Protein AF-A0A6G3ZCD2-F1 (afdb_monomer_lite)

Foldseek 3Di:
DPADFFAFLVNLLVLLVVLLVVVCVVDDPVVSVPPSVVLNVVSVVCCVPPRPDTGPVVVLVVLVVPDPLVRSLSSLVSSQVSQVVCCVVVNDVGRSSPCVSVPRDDPDPDPPPPPDDDDDD

Secondary structure (DSSP, 8-state):
-----B--HHHHHHHHHHHHHHHHTTS-HHHIIIIIHHHHHHHHHHHHH-TT--BHHHHHHHHHHHS-HHHHHHHHHHHHHHHHHHHHTTS-SS-TTTTTGGGSPPPP--GGGG--S----

Sequence (121 aa):
MSKDRSITVRALCELWGQYTEFRARQLAPSTIKRDYRKIKRRLEKLKKDAPNLNSSIEIRNWLLSHYSQETARRTLVQLNAANTWAMNSDLVDTNPFDGIVAQIRKPQQSEKAWVAFTLRE

Radius of gyration: 16.92 Å; chains: 1; bounding box: 40×30×55 Å

pLDDT: mean 82.35, std 13.57, range [41.47, 94.25]

Structure (mmCIF, N/CA/C/O backbone):
data_AF-A0A6G3ZCD2-F1
#
_entry.id   AF-A0A6G3ZCD2-F1
#
loop_
_atom_site.group_PDB
_atom_site.id
_atom_site.type_symbol
_atom_site.label_atom_id
_atom_site.label_alt_id
_atom_site.label_comp_id
_atom_site.label_asym_id
_atom_site.label_entity_id
_atom_site.label_seq_id
_atom_site.pdbx_PDB_ins_code
_atom_site.Cartn_x
_atom_site.Cartn_y
_atom_site.Cartn_z
_atom_site.occupancy
_atom_site.B_iso_or_equiv
_atom_site.auth_seq_id
_atom_site.auth_comp_id
_atom_site.auth_asym_id
_atom_site.auth_atom_id
_atom_site.pdbx_PDB_model_num
ATOM 1 N N . MET A 1 1 ? -22.259 -9.409 -1.479 1.00 41.47 1 MET A N 1
ATOM 2 C CA . MET A 1 1 ? -21.114 -9.663 -0.578 1.00 41.47 1 MET A CA 1
ATOM 3 C C . MET A 1 1 ? -20.377 -8.357 -0.345 1.00 41.47 1 MET A C 1
ATOM 5 O O . MET A 1 1 ? -19.694 -7.870 -1.242 1.00 41.47 1 MET A O 1
ATOM 9 N N . SER A 1 2 ? -20.577 -7.747 0.820 1.00 50.25 2 SER A N 1
ATOM 10 C CA . SER A 1 2 ? -19.788 -6.591 1.242 1.00 50.25 2 SER A CA 1
ATOM 11 C C . SER A 1 2 ? -18.370 -7.083 1.510 1.00 50.25 2 SER A C 1
ATOM 13 O O . SER A 1 2 ? -18.154 -7.817 2.465 1.00 50.25 2 SER A O 1
ATOM 15 N N . LYS A 1 3 ? -17.420 -6.763 0.624 1.00 64.88 3 LYS A N 1
ATOM 16 C CA . LYS A 1 3 ? -15.999 -6.999 0.907 1.00 64.88 3 LYS A CA 1
ATOM 17 C C . LYS A 1 3 ? -15.641 -6.139 2.112 1.00 64.88 3 LYS A C 1
ATOM 19 O O . LYS A 1 3 ? -15.837 -4.921 2.030 1.00 64.88 3 LYS A O 1
ATOM 24 N N . ASP A 1 4 ? -15.167 -6.755 3.190 1.00 76.31 4 ASP A N 1
ATOM 25 C CA . ASP A 1 4 ? -14.555 -5.995 4.272 1.00 76.31 4 ASP A CA 1
ATOM 26 C C . ASP A 1 4 ? -13.326 -5.273 3.703 1.00 76.31 4 ASP A C 1
ATOM 28 O O . ASP A 1 4 ? -12.528 -5.834 2.950 1.00 76.31 4 ASP A O 1
ATOM 32 N N . ARG A 1 5 ? -13.272 -3.964 3.938 1.00 83.19 5 ARG A N 1
ATOM 33 C CA . ARG A 1 5 ? -12.237 -3.067 3.404 1.00 83.19 5 ARG A CA 1
ATOM 34 C C . ARG A 1 5 ? -11.480 -2.377 4.529 1.00 83.19 5 ARG A C 1
ATOM 36 O O . ARG A 1 5 ? -10.880 -1.321 4.306 1.00 83.19 5 ARG A O 1
ATOM 43 N N . SER A 1 6 ? -11.557 -2.947 5.723 1.00 87.06 6 SER A N 1
ATOM 44 C CA . SER A 1 6 ? -11.065 -2.354 6.950 1.00 87.06 6 SER A CA 1
ATOM 45 C C . SER A 1 6 ? -9.578 -2.668 7.070 1.00 87.06 6 SER A C 1
ATOM 47 O O . SER A 1 6 ? -9.175 -3.811 7.255 1.00 87.06 6 SER A O 1
ATOM 49 N N . ILE A 1 7 ? -8.731 -1.654 6.915 1.00 88.94 7 ILE A N 1
ATOM 50 C CA . ILE A 1 7 ? -7.291 -1.780 7.129 1.00 88.94 7 ILE A CA 1
ATOM 51 C C . ILE A 1 7 ? -6.715 -0.468 7.637 1.00 88.94 7 ILE A C 1
ATOM 53 O O . ILE A 1 7 ? -6.846 0.582 7.009 1.00 88.94 7 ILE A O 1
ATOM 57 N N . THR A 1 8 ? -6.043 -0.544 8.781 1.00 91.44 8 THR A N 1
ATOM 58 C CA . THR A 1 8 ? -5.364 0.608 9.373 1.00 91.44 8 THR A CA 1
ATOM 59 C C . THR A 1 8 ? -4.041 0.868 8.659 1.00 91.44 8 THR A C 1
ATOM 61 O O . THR A 1 8 ? -3.361 -0.059 8.200 1.00 91.44 8 THR A O 1
ATOM 64 N N . VAL A 1 9 ? -3.613 2.133 8.604 1.00 90.62 9 VAL A N 1
ATOM 65 C CA . VAL A 1 9 ? -2.308 2.495 8.017 1.00 90.62 9 VAL A CA 1
ATOM 66 C C . VAL A 1 9 ? -1.150 1.777 8.715 1.00 90.62 9 VAL A C 1
ATOM 68 O O . VAL A 1 9 ? -0.166 1.405 8.072 1.00 90.62 9 VAL A O 1
ATOM 71 N N . ARG A 1 10 ? -1.268 1.541 10.027 1.00 90.00 10 ARG A N 1
ATOM 72 C CA . ARG A 1 10 ? -0.267 0.804 10.801 1.00 90.00 10 ARG A CA 1
ATOM 73 C C . ARG A 1 10 ? -0.148 -0.645 10.321 1.00 90.00 10 ARG A C 1
ATOM 75 O O . ARG A 1 10 ? 0.950 -1.039 9.931 1.00 90.00 10 ARG A O 1
ATOM 82 N N . ALA A 1 11 ? -1.261 -1.379 10.267 1.00 90.31 11 ALA A N 1
ATOM 83 C CA . ALA A 1 11 ? -1.281 -2.765 9.799 1.00 90.31 11 ALA A CA 1
ATOM 84 C C . ALA A 1 11 ? -0.764 -2.882 8.358 1.00 90.31 11 ALA A C 1
ATOM 86 O O . ALA A 1 11 ? 0.036 -3.762 8.048 1.00 90.31 11 ALA A O 1
ATOM 87 N N . LEU A 1 12 ? -1.134 -1.934 7.490 1.00 90.94 12 LEU A N 1
ATOM 88 C CA . LEU A 1 12 ? -0.637 -1.871 6.117 1.00 90.94 12 LEU A CA 1
ATOM 89 C C . LEU A 1 12 ? 0.892 -1.730 6.047 1.00 90.94 12 LEU A C 1
ATOM 91 O O . LEU A 1 12 ? 1.543 -2.378 5.227 1.00 90.94 12 LEU A O 1
ATOM 95 N N . CYS A 1 13 ? 1.469 -0.877 6.895 1.00 91.62 13 CYS A N 1
ATOM 96 C CA . CYS A 1 13 ? 2.914 -0.675 6.972 1.00 91.62 13 CYS A CA 1
ATOM 97 C C . CYS A 1 13 ? 3.646 -1.938 7.447 1.00 91.62 13 CYS A C 1
ATOM 99 O O . CYS A 1 13 ? 4.696 -2.274 6.896 1.00 91.62 13 CYS A O 1
ATOM 101 N N . GLU A 1 14 ? 3.097 -2.625 8.450 1.00 91.56 14 GLU A N 1
ATOM 102 C CA . GLU A 1 14 ? 3.659 -3.865 8.999 1.00 91.56 14 GLU A CA 1
ATOM 103 C C . GLU A 1 14 ? 3.611 -4.997 7.966 1.00 91.56 14 GLU A C 1
ATOM 105 O O . GLU A 1 14 ? 4.631 -5.628 7.683 1.00 91.56 14 GLU A O 1
ATOM 110 N N . LEU A 1 15 ? 2.464 -5.181 7.309 1.00 91.88 15 LEU A N 1
ATOM 111 C CA . LEU A 1 15 ? 2.272 -6.166 6.244 1.00 91.88 15 LEU A CA 1
ATOM 112 C C . LEU A 1 15 ? 3.215 -5.907 5.062 1.00 91.88 15 LEU A C 1
ATOM 114 O O . LEU A 1 15 ? 3.845 -6.831 4.546 1.00 91.88 15 LEU A O 1
ATOM 118 N N . TRP A 1 16 ? 3.388 -4.641 4.667 1.00 92.75 16 TRP A N 1
ATOM 119 C CA . TRP A 1 16 ? 4.356 -4.269 3.634 1.00 92.75 16 TRP A CA 1
ATOM 120 C C . TRP A 1 16 ? 5.799 -4.629 4.016 1.00 92.75 16 TRP A C 1
ATOM 122 O O . TRP A 1 16 ? 6.574 -5.055 3.154 1.00 92.75 16 TRP A O 1
ATOM 132 N N . GLY A 1 17 ? 6.165 -4.462 5.290 1.00 91.06 17 GLY A N 1
ATOM 133 C CA . GLY A 1 17 ? 7.462 -4.873 5.826 1.00 91.06 17 GLY A CA 1
ATOM 134 C C . GLY A 1 17 ? 7.699 -6.369 5.632 1.00 91.06 17 GLY A C 1
ATOM 135 O O . GLY A 1 17 ? 8.631 -6.745 4.920 1.00 91.06 17 GLY A O 1
ATOM 136 N N . GLN A 1 18 ? 6.783 -7.192 6.149 1.00 91.19 18 GLN A N 1
ATOM 137 C CA . GLN A 1 18 ? 6.859 -8.653 6.053 1.00 91.19 18 GLN A CA 1
ATOM 138 C C . GLN A 1 18 ? 6.892 -9.141 4.597 1.00 91.19 18 GLN A C 1
ATOM 140 O O . GLN A 1 18 ? 7.730 -9.963 4.223 1.00 91.19 18 GLN A O 1
ATOM 145 N N . TYR A 1 19 ? 6.042 -8.572 3.735 1.00 91.38 19 TYR A N 1
ATOM 146 C CA . TYR A 1 19 ? 6.033 -8.892 2.308 1.00 91.38 19 TYR A CA 1
ATOM 147 C C . TYR A 1 19 ? 7.363 -8.534 1.628 1.00 91.38 19 TYR A C 1
ATOM 149 O O . TYR A 1 19 ? 7.874 -9.292 0.801 1.00 91.38 19 TYR A O 1
ATOM 157 N N . THR A 1 20 ? 7.954 -7.387 1.976 1.00 89.19 20 THR A N 1
ATOM 158 C CA . THR A 1 20 ? 9.248 -6.968 1.422 1.00 89.19 20 THR A CA 1
ATOM 159 C C . THR A 1 20 ? 10.363 -7.920 1.848 1.00 89.19 20 THR A C 1
ATOM 161 O O . THR A 1 20 ? 11.186 -8.285 1.011 1.00 89.19 20 THR A O 1
ATOM 164 N N . GLU A 1 21 ? 10.382 -8.357 3.109 1.00 89.19 21 GLU A N 1
ATOM 165 C CA . GLU A 1 21 ? 11.351 -9.338 3.614 1.00 89.19 21 GLU A CA 1
ATOM 166 C C . GLU A 1 21 ? 11.199 -10.702 2.936 1.00 89.19 21 GLU A C 1
ATOM 168 O O . GLU A 1 21 ? 12.190 -11.295 2.509 1.00 89.19 21 GLU A O 1
ATOM 173 N N . PHE A 1 22 ? 9.962 -11.171 2.755 1.00 88.94 22 PHE A N 1
ATOM 174 C CA . PHE A 1 22 ? 9.680 -12.403 2.026 1.00 88.94 22 PHE A CA 1
ATOM 175 C C . PHE A 1 22 ? 10.181 -12.331 0.577 1.00 88.94 22 PHE A C 1
ATOM 177 O O . PHE A 1 22 ? 10.906 -13.213 0.112 1.00 88.94 22 PHE A O 1
ATOM 184 N N . ARG A 1 23 ? 9.858 -11.247 -0.140 1.00 85.81 23 ARG A N 1
ATOM 185 C CA . ARG A 1 23 ? 10.297 -11.056 -1.531 1.00 85.81 23 ARG A CA 1
ATOM 186 C C . ARG A 1 23 ? 11.808 -10.863 -1.637 1.00 85.81 23 ARG A C 1
ATOM 188 O O . ARG A 1 23 ? 12.383 -11.314 -2.624 1.00 85.81 23 ARG A O 1
ATOM 195 N N . ALA A 1 24 ? 12.454 -10.266 -0.632 1.00 84.56 24 ALA A N 1
ATOM 196 C CA . ALA A 1 24 ? 13.911 -10.110 -0.565 1.00 84.56 24 ALA A CA 1
ATOM 197 C C . ALA A 1 24 ? 14.664 -11.438 -0.613 1.00 84.56 24 ALA A C 1
ATOM 199 O O . ALA A 1 24 ? 15.766 -11.481 -1.151 1.00 84.56 24 ALA A O 1
ATOM 200 N N . ARG A 1 25 ? 14.052 -12.520 -0.125 1.00 82.69 25 ARG A N 1
ATOM 201 C CA . ARG A 1 25 ? 14.626 -13.869 -0.205 1.00 82.69 25 ARG A CA 1
ATOM 202 C C . ARG A 1 25 ? 14.484 -14.507 -1.591 1.00 82.69 25 ARG A C 1
ATOM 204 O O . ARG A 1 25 ? 15.217 -15.440 -1.889 1.00 82.69 25 ARG A O 1
ATOM 211 N N . GLN A 1 26 ? 13.553 -14.031 -2.424 1.00 78.44 26 GLN A N 1
ATOM 212 C CA . GLN A 1 26 ? 13.211 -14.660 -3.708 1.00 78.44 26 GLN A CA 1
ATOM 213 C C . GLN A 1 26 ? 13.637 -13.868 -4.951 1.00 78.44 26 GLN A C 1
ATOM 215 O O . GLN A 1 26 ? 13.723 -14.439 -6.034 1.00 78.44 26 GLN A O 1
ATOM 220 N N . LEU A 1 27 ? 13.862 -12.558 -4.842 1.00 72.81 27 LEU A N 1
ATOM 221 C CA . LEU A 1 27 ? 14.181 -11.705 -5.991 1.00 72.81 27 LEU A CA 1
ATOM 222 C C . LEU A 1 27 ? 15.610 -11.174 -5.930 1.00 72.81 27 LEU A C 1
ATOM 224 O O . LEU A 1 27 ? 16.163 -10.932 -4.859 1.00 72.81 27 LEU A O 1
ATOM 228 N N . ALA A 1 28 ? 16.158 -10.870 -7.108 1.00 72.06 28 ALA A N 1
ATOM 229 C CA . ALA A 1 28 ? 17.414 -10.144 -7.216 1.00 72.06 28 ALA A CA 1
ATOM 230 C C . ALA A 1 28 ? 17.335 -8.791 -6.467 1.00 72.06 28 ALA A C 1
ATOM 232 O O . ALA A 1 28 ? 16.352 -8.047 -6.611 1.00 72.06 28 ALA A O 1
ATOM 233 N N . PRO A 1 29 ? 18.379 -8.423 -5.702 1.00 64.12 29 PRO A N 1
ATOM 234 C CA . PRO A 1 29 ? 18.352 -7.272 -4.799 1.00 64.12 29 PRO A CA 1
ATOM 235 C C . PRO A 1 29 ? 18.120 -5.941 -5.526 1.00 64.12 29 PRO A C 1
ATOM 237 O O . PRO A 1 29 ? 17.545 -5.014 -4.957 1.00 64.12 29 PRO A O 1
ATOM 240 N N . SER A 1 30 ? 18.524 -5.838 -6.793 1.00 67.06 30 SER A N 1
ATOM 241 C CA . SER A 1 30 ? 18.381 -4.645 -7.634 1.00 67.06 30 SER A CA 1
ATOM 242 C C . SER A 1 30 ? 16.920 -4.251 -7.891 1.00 67.06 30 SER A C 1
ATOM 244 O O . SER A 1 30 ? 16.593 -3.062 -7.826 1.00 67.06 30 SER A O 1
ATOM 246 N N . THR A 1 31 ? 16.029 -5.223 -8.104 1.00 66.31 31 THR A N 1
ATOM 247 C CA . THR A 1 31 ? 14.598 -4.986 -8.374 1.00 66.31 31 THR A CA 1
ATOM 248 C C . THR A 1 31 ? 13.862 -4.504 -7.126 1.00 66.31 31 THR A C 1
ATOM 250 O O . THR A 1 31 ? 13.054 -3.575 -7.176 1.00 66.31 31 THR A O 1
ATOM 253 N N . ILE A 1 32 ? 14.198 -5.069 -5.967 1.00 65.56 32 ILE A N 1
ATOM 254 C CA . ILE A 1 32 ? 13.575 -4.686 -4.697 1.00 65.56 32 ILE A CA 1
ATOM 255 C C . ILE A 1 32 ? 14.046 -3.300 -4.260 1.00 65.56 32 ILE A C 1
ATOM 257 O O . ILE A 1 32 ? 13.239 -2.449 -3.882 1.00 65.56 32 ILE A O 1
ATOM 261 N N . LYS A 1 33 ? 15.349 -3.020 -4.358 1.00 65.44 33 LYS A N 1
ATOM 262 C CA . LYS A 1 33 ? 15.937 -1.788 -3.808 1.00 65.44 33 LYS A CA 1
ATOM 263 C C . LYS A 1 33 ? 15.380 -0.513 -4.445 1.00 65.44 33 LYS A C 1
ATOM 265 O O . LYS A 1 33 ? 15.335 0.525 -3.781 1.00 65.44 33 LYS A O 1
ATOM 270 N N . ARG A 1 34 ? 14.967 -0.569 -5.717 1.00 73.38 34 ARG A N 1
ATOM 271 C CA . ARG A 1 34 ? 14.476 0.600 -6.461 1.00 73.38 34 ARG A CA 1
ATOM 272 C C . ARG A 1 34 ? 12.972 0.816 -6.314 1.00 73.38 34 ARG A C 1
ATOM 274 O O . ARG A 1 34 ? 12.571 1.921 -5.943 1.00 73.38 34 ARG A O 1
ATOM 281 N N . ASP A 1 35 ? 12.154 -0.199 -6.572 1.00 75.38 35 ASP A N 1
ATOM 282 C CA . ASP A 1 35 ? 10.696 -0.034 -6.603 1.00 75.38 35 ASP A CA 1
ATOM 283 C C . ASP A 1 35 ? 10.057 -0.159 -5.219 1.00 75.38 35 ASP A C 1
ATOM 285 O O . ASP A 1 35 ? 9.278 0.714 -4.826 1.00 75.38 35 ASP A O 1
ATOM 289 N N . TYR A 1 36 ? 10.470 -1.133 -4.403 1.00 84.25 36 TYR A N 1
ATOM 290 C CA . TYR A 1 36 ? 9.873 -1.336 -3.077 1.00 84.25 36 TYR A CA 1
ATOM 291 C C . TYR A 1 36 ? 10.216 -0.193 -2.118 1.00 84.25 36 TYR A C 1
ATOM 293 O O . TYR A 1 36 ? 9.389 0.216 -1.302 1.00 84.25 36 TYR A O 1
ATOM 301 N N . ARG A 1 37 ? 11.407 0.405 -2.259 1.00 86.31 37 ARG A N 1
ATOM 302 C CA . ARG A 1 37 ? 11.811 1.575 -1.465 1.00 86.31 37 ARG A CA 1
ATOM 303 C C . ARG A 1 37 ? 10.916 2.786 -1.718 1.00 86.31 37 ARG A C 1
ATOM 305 O O . ARG A 1 37 ? 10.622 3.529 -0.784 1.00 86.31 37 ARG A O 1
ATOM 312 N N . LYS A 1 38 ? 10.478 2.998 -2.965 1.00 89.44 38 LYS A N 1
ATOM 313 C CA . LYS A 1 38 ? 9.553 4.092 -3.302 1.00 89.44 38 LYS A CA 1
ATOM 314 C C . LYS A 1 38 ? 8.200 3.877 -2.634 1.00 89.44 38 LYS A C 1
ATOM 316 O O . LYS A 1 38 ? 7.652 4.827 -2.091 1.00 89.44 38 LYS A O 1
ATOM 321 N N . ILE A 1 39 ? 7.697 2.643 -2.637 1.00 90.44 39 ILE A N 1
ATOM 322 C CA . ILE A 1 39 ? 6.435 2.288 -1.976 1.00 90.44 39 ILE A CA 1
ATOM 323 C C . ILE A 1 39 ? 6.544 2.481 -0.464 1.00 90.44 39 ILE A C 1
ATOM 325 O O . ILE A 1 39 ? 5.712 3.178 0.108 1.00 90.44 39 ILE A O 1
ATOM 329 N N . LYS A 1 40 ? 7.619 1.980 0.159 1.00 91.06 40 LYS A N 1
ATOM 330 C CA . LYS A 1 40 ? 7.874 2.167 1.594 1.00 91.06 40 LYS A CA 1
ATOM 331 C C . LYS A 1 40 ? 7.835 3.645 1.991 1.00 91.06 40 LYS A C 1
ATOM 333 O O . LYS A 1 40 ? 7.086 4.011 2.884 1.00 91.06 40 LYS A O 1
ATOM 338 N N . ARG A 1 41 ? 8.554 4.509 1.264 1.00 91.69 41 ARG A N 1
ATOM 339 C CA . ARG A 1 41 ? 8.558 5.960 1.529 1.00 91.69 41 ARG A CA 1
ATOM 340 C C . ARG A 1 41 ? 7.165 6.589 1.439 1.00 91.69 41 ARG A C 1
ATOM 342 O O . ARG A 1 41 ? 6.859 7.505 2.195 1.00 91.69 41 ARG A O 1
ATOM 349 N N . ARG A 1 42 ? 6.321 6.124 0.510 1.00 92.12 42 ARG A N 1
ATOM 350 C CA . ARG A 1 42 ? 4.934 6.604 0.384 1.00 92.12 42 ARG A CA 1
ATOM 351 C C . ARG A 1 42 ? 4.079 6.155 1.562 1.00 92.12 42 ARG A C 1
ATOM 353 O O . ARG A 1 42 ? 3.315 6.964 2.065 1.00 92.12 42 ARG A O 1
ATOM 360 N N . LEU A 1 43 ? 4.241 4.914 2.019 1.00 92.12 43 LEU A N 1
ATOM 361 C CA . LEU A 1 43 ? 3.550 4.404 3.206 1.00 92.12 43 LEU A CA 1
ATOM 362 C C . LEU A 1 43 ? 3.985 5.132 4.481 1.00 92.12 43 LEU A C 1
ATOM 364 O O . LEU A 1 43 ? 3.145 5.479 5.302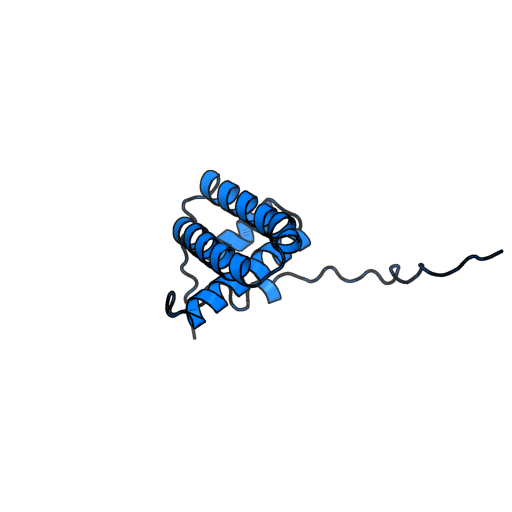 1.00 92.12 43 LEU A O 1
ATOM 368 N N . GLU A 1 44 ? 5.272 5.446 4.624 1.00 92.38 44 GLU A N 1
ATOM 369 C CA . GLU A 1 44 ? 5.766 6.259 5.742 1.00 92.38 44 GLU A CA 1
ATOM 370 C C . GLU A 1 44 ? 5.186 7.679 5.707 1.00 92.38 44 GLU A C 1
ATOM 372 O O . GLU A 1 44 ? 4.794 8.212 6.744 1.00 92.38 44 GLU A O 1
ATOM 377 N N . LYS A 1 45 ? 5.065 8.279 4.513 1.00 93.00 45 LYS A N 1
ATOM 378 C CA . LYS A 1 45 ? 4.401 9.579 4.351 1.00 93.00 45 LYS A CA 1
ATOM 379 C C . LYS A 1 45 ? 2.911 9.499 4.694 1.00 93.00 45 LYS A C 1
ATOM 381 O O . LYS A 1 45 ? 2.442 10.342 5.446 1.00 93.00 45 LYS A O 1
ATOM 386 N N . LEU A 1 46 ? 2.206 8.478 4.205 1.00 92.31 46 LEU A N 1
ATOM 387 C CA . LEU A 1 46 ? 0.805 8.202 4.541 1.00 92.31 46 LEU A CA 1
ATOM 388 C C . LEU A 1 46 ? 0.623 8.072 6.059 1.00 92.31 46 LEU A C 1
ATOM 390 O O . LEU A 1 46 ? -0.257 8.704 6.626 1.00 92.31 46 LEU A O 1
ATOM 394 N N . LYS A 1 47 ? 1.500 7.317 6.730 1.00 92.12 47 LYS A N 1
ATOM 395 C CA . LYS A 1 47 ? 1.489 7.150 8.189 1.00 92.12 47 LYS A CA 1
ATOM 396 C C . LYS A 1 47 ? 1.698 8.468 8.934 1.00 92.12 47 LYS A C 1
ATOM 398 O O . LYS A 1 47 ? 1.129 8.646 10.002 1.00 92.12 47 LYS A O 1
ATOM 403 N N . LYS A 1 48 ? 2.522 9.371 8.402 1.00 91.50 48 LYS A N 1
ATOM 404 C CA . LYS A 1 48 ? 2.780 10.677 9.020 1.00 91.50 48 LYS A CA 1
ATOM 405 C C . LYS A 1 48 ? 1.627 11.662 8.811 1.00 91.50 48 LYS A C 1
ATOM 407 O O . LYS A 1 48 ? 1.319 12.420 9.719 1.00 91.50 48 LYS A O 1
ATOM 412 N N . ASP A 1 49 ? 1.050 11.673 7.616 1.00 92.25 49 ASP A N 1
ATOM 413 C CA . ASP A 1 49 ? 0.078 12.680 7.178 1.00 92.25 49 ASP A CA 1
ATOM 414 C C . ASP A 1 49 ? -1.363 12.301 7.547 1.00 92.25 49 ASP A C 1
ATOM 416 O O . ASP A 1 49 ? -2.131 13.131 8.021 1.00 92.25 49 ASP A O 1
ATOM 420 N N . ALA A 1 50 ? -1.708 11.021 7.394 1.00 91.75 50 ALA A N 1
ATOM 421 C CA . ALA A 1 50 ? -3.050 10.498 7.612 1.00 91.75 50 ALA A CA 1
ATOM 422 C C . ALA A 1 50 ? -3.020 9.155 8.381 1.00 91.75 50 ALA A C 1
ATOM 424 O O . ALA A 1 50 ? -3.467 8.129 7.864 1.00 91.75 50 ALA A O 1
ATOM 425 N N . PRO A 1 51 ? -2.504 9.119 9.628 1.00 90.12 51 PRO A N 1
ATOM 426 C CA . PRO A 1 51 ? -2.422 7.891 10.432 1.00 90.12 51 PRO A CA 1
ATOM 427 C C . PRO A 1 51 ? -3.783 7.264 10.761 1.00 90.12 51 PRO A C 1
ATOM 429 O O . PRO A 1 51 ? -3.849 6.065 11.020 1.00 90.12 51 PRO A O 1
ATOM 432 N N . ASN A 1 52 ? -4.850 8.068 10.752 1.00 89.75 52 ASN A N 1
ATOM 433 C CA . ASN A 1 52 ? -6.189 7.678 11.198 1.00 89.75 52 ASN A CA 1
ATOM 434 C C . ASN A 1 52 ? -7.040 7.024 10.100 1.00 89.75 52 ASN A C 1
ATOM 436 O O . ASN A 1 52 ? -8.210 6.743 10.341 1.00 89.75 52 ASN A O 1
ATOM 440 N N . LEU A 1 53 ? -6.495 6.816 8.895 1.00 91.81 53 LEU A N 1
ATOM 441 C CA . LEU A 1 53 ? -7.237 6.143 7.830 1.00 91.81 53 LEU A CA 1
ATOM 442 C C . LEU A 1 53 ? -7.378 4.656 8.150 1.00 91.81 53 LEU A C 1
ATOM 444 O O . LEU A 1 53 ? -6.392 3.974 8.450 1.00 91.81 53 LEU A O 1
ATOM 448 N N . ASN A 1 54 ? -8.609 4.164 8.044 1.00 89.44 54 ASN A N 1
ATOM 449 C CA . ASN A 1 54 ? -8.953 2.791 8.410 1.00 89.44 54 ASN A CA 1
ATOM 450 C C . ASN A 1 54 ? -9.621 2.026 7.267 1.00 89.44 54 ASN A C 1
ATOM 452 O O . ASN A 1 54 ? -9.954 0.854 7.431 1.00 89.44 54 ASN A O 1
ATOM 456 N N . SER A 1 55 ? -9.806 2.657 6.106 1.00 89.25 55 SER A N 1
ATOM 457 C CA . SER A 1 55 ? -10.336 1.999 4.920 1.00 89.25 55 SER A CA 1
ATOM 458 C C . SER A 1 55 ? -9.392 2.084 3.725 1.00 89.25 55 SER A C 1
ATOM 460 O O . SER A 1 55 ? -8.791 3.120 3.425 1.00 89.25 55 SER A O 1
ATOM 462 N N . SER A 1 56 ? -9.330 1.002 2.951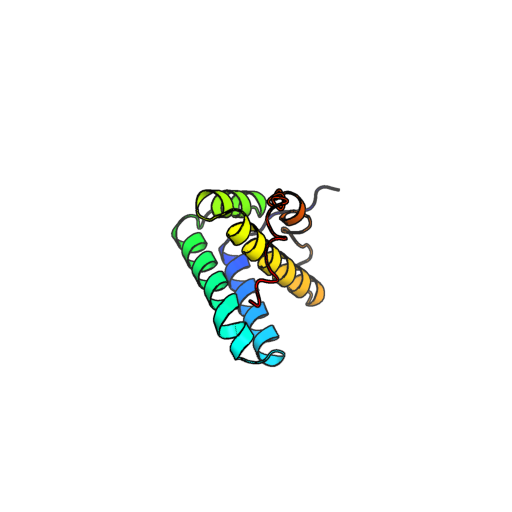 1.00 89.56 56 SER A N 1
ATOM 463 C CA . SER A 1 56 ? -8.578 0.954 1.693 1.00 89.56 56 SER A CA 1
ATOM 464 C C . SER A 1 56 ? -9.050 1.987 0.658 1.00 89.56 56 SER A C 1
ATOM 466 O O . SER A 1 56 ? -8.251 2.461 -0.157 1.00 89.56 56 SER A O 1
ATOM 468 N N . ILE A 1 57 ? -10.324 2.393 0.708 1.00 90.12 57 ILE A N 1
ATOM 469 C CA . ILE A 1 57 ? -10.883 3.454 -0.145 1.00 90.12 57 ILE A CA 1
ATOM 470 C C . ILE A 1 57 ? -10.319 4.825 0.238 1.00 90.12 57 ILE A C 1
ATOM 472 O O . ILE A 1 57 ? -9.958 5.607 -0.643 1.00 90.12 57 ILE A O 1
ATOM 476 N N . GLU A 1 58 ? -10.199 5.109 1.533 1.00 91.88 58 GLU A N 1
ATOM 477 C CA . GLU A 1 58 ? -9.625 6.364 2.021 1.00 91.88 58 GLU A CA 1
ATOM 478 C C . GLU A 1 58 ? -8.145 6.460 1.655 1.00 91.88 58 GLU A C 1
ATOM 480 O O . GLU A 1 58 ? -7.699 7.476 1.126 1.00 91.88 58 GLU A O 1
ATOM 485 N N . ILE A 1 59 ? -7.401 5.363 1.827 1.00 91.88 59 ILE A N 1
ATOM 486 C CA . ILE A 1 59 ? -5.987 5.274 1.441 1.00 91.88 59 ILE A CA 1
ATOM 487 C C . ILE A 1 59 ? -5.821 5.508 -0.065 1.00 91.88 59 ILE A C 1
ATOM 489 O O . ILE A 1 59 ? -4.931 6.249 -0.488 1.00 91.88 59 ILE A O 1
ATOM 493 N N . ARG A 1 60 ? -6.697 4.926 -0.897 1.00 91.81 60 ARG A N 1
ATOM 494 C CA . ARG A 1 60 ? -6.729 5.199 -2.343 1.00 91.81 60 ARG A CA 1
ATOM 495 C C . ARG A 1 60 ? -6.954 6.684 -2.621 1.00 91.81 60 ARG A C 1
ATOM 497 O O . ARG A 1 60 ? -6.235 7.251 -3.440 1.00 91.81 60 ARG A O 1
ATOM 504 N N . ASN A 1 61 ? -7.952 7.294 -1.987 1.00 91.94 61 ASN A N 1
ATOM 505 C CA . ASN A 1 61 ? -8.291 8.698 -2.214 1.00 91.94 61 ASN A CA 1
ATOM 506 C C . ASN A 1 61 ? -7.134 9.619 -1.804 1.00 91.94 61 ASN A C 1
ATOM 508 O O . ASN A 1 61 ? -6.770 10.511 -2.567 1.00 91.94 61 ASN A O 1
ATOM 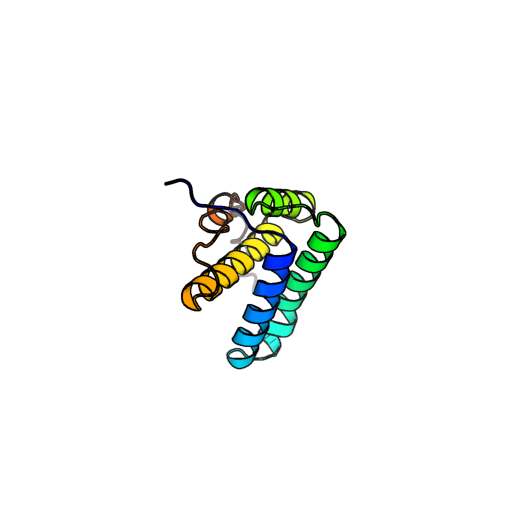512 N N . TRP A 1 62 ? -6.488 9.343 -0.669 1.00 94.25 62 TRP A N 1
ATOM 513 C CA . TRP A 1 62 ? -5.283 10.054 -0.245 1.00 94.25 62 TRP A CA 1
ATOM 514 C C . TRP A 1 62 ? -4.160 9.907 -1.283 1.00 94.25 62 TRP A C 1
ATOM 516 O O . TRP A 1 62 ? -3.596 10.898 -1.744 1.00 94.25 62 TRP A O 1
ATOM 526 N N . LEU A 1 63 ? -3.888 8.687 -1.763 1.00 92.31 63 LEU A N 1
ATOM 527 C CA . LEU A 1 63 ? -2.869 8.465 -2.796 1.00 92.31 63 LEU A CA 1
ATOM 528 C C . LEU A 1 63 ? -3.156 9.239 -4.092 1.00 92.31 63 LEU A C 1
ATOM 530 O O . LEU A 1 63 ? -2.218 9.752 -4.698 1.00 92.31 63 LEU A O 1
ATOM 534 N N . LEU A 1 64 ? -4.420 9.328 -4.512 1.00 91.56 64 LEU A N 1
ATOM 535 C CA . LEU A 1 64 ? -4.829 10.079 -5.704 1.00 91.56 64 LEU A CA 1
ATOM 536 C C . LEU A 1 64 ? -4.780 11.601 -5.507 1.00 91.56 64 LEU A C 1
ATOM 538 O O . LEU A 1 64 ? -4.590 12.319 -6.483 1.00 91.56 64 LEU A O 1
ATOM 542 N N . SER A 1 65 ? -4.923 12.085 -4.271 1.00 92.81 65 SER A N 1
ATOM 543 C CA . SER A 1 65 ? -4.781 13.506 -3.930 1.00 92.81 65 SER A CA 1
ATOM 544 C C . SER A 1 65 ? -3.312 13.956 -3.940 1.00 92.81 65 SER A C 1
ATOM 546 O O . SER A 1 65 ? -2.988 15.058 -4.373 1.00 92.81 65 SER A O 1
ATOM 548 N N . HIS A 1 66 ? -2.393 13.084 -3.510 1.00 92.25 66 HIS A N 1
ATOM 549 C CA . HIS A 1 66 ? -0.975 13.432 -3.347 1.00 92.25 66 HIS A CA 1
ATOM 550 C C . HIS A 1 66 ? -0.061 13.017 -4.505 1.00 92.25 66 HIS A C 1
ATOM 552 O O . HIS A 1 66 ? 1.061 13.521 -4.607 1.00 92.25 66 HIS A O 1
ATOM 558 N N . TYR A 1 67 ? -0.482 12.072 -5.346 1.00 91.50 67 TYR A N 1
ATOM 559 C CA . TYR A 1 67 ? 0.346 11.511 -6.412 1.00 91.50 67 TYR A CA 1
ATOM 560 C C . TYR A 1 67 ? -0.414 11.417 -7.735 1.00 91.50 67 TYR A C 1
ATOM 562 O O . TYR A 1 67 ? -1.639 11.367 -7.777 1.00 91.50 67 TYR A O 1
ATOM 570 N N . SER A 1 68 ? 0.332 11.312 -8.840 1.00 90.50 68 SER A N 1
ATOM 571 C CA . SER A 1 68 ? -0.266 11.064 -10.153 1.00 90.50 68 SER A CA 1
ATOM 572 C C . SER A 1 68 ? -1.045 9.745 -10.182 1.00 90.50 68 SER A C 1
ATOM 574 O O . SER A 1 68 ? -0.681 8.782 -9.499 1.00 90.50 68 SER A O 1
ATOM 576 N N . GLN A 1 69 ? -2.072 9.669 -11.034 1.00 88.69 69 GLN A N 1
ATOM 577 C CA . GLN A 1 69 ? -2.910 8.471 -11.185 1.00 88.69 69 GLN A CA 1
ATOM 578 C C . GLN A 1 69 ? -2.082 7.203 -11.432 1.00 88.69 69 GLN A C 1
ATOM 580 O O . GLN A 1 69 ? -2.338 6.169 -10.818 1.00 88.69 69 GLN A O 1
ATOM 585 N N . GLU A 1 70 ? -1.046 7.277 -12.274 1.00 87.88 70 GLU A N 1
ATOM 586 C CA . GLU A 1 70 ? -0.161 6.137 -12.529 1.00 87.88 70 GLU A CA 1
ATOM 587 C C . GLU A 1 70 ? 0.623 5.723 -11.274 1.00 87.88 70 GLU A C 1
ATOM 589 O O . GLU A 1 70 ? 0.729 4.535 -10.962 1.00 87.88 70 GLU A O 1
ATOM 594 N N . THR A 1 71 ? 1.132 6.693 -10.511 1.00 89.62 71 THR A N 1
ATOM 595 C CA . THR A 1 71 ? 1.873 6.428 -9.272 1.00 89.62 71 THR A CA 1
ATOM 596 C C . THR A 1 71 ? 0.978 5.802 -8.206 1.00 89.62 71 THR A C 1
ATOM 598 O O . THR A 1 71 ? 1.373 4.820 -7.567 1.00 89.62 71 THR A O 1
ATOM 601 N N . ALA A 1 72 ? -0.229 6.342 -8.029 1.00 91.56 72 ALA A N 1
ATOM 602 C CA . ALA A 1 72 ? -1.231 5.804 -7.120 1.00 91.56 72 ALA A CA 1
ATOM 603 C C . ALA A 1 72 ? -1.623 4.379 -7.532 1.00 91.56 72 ALA A C 1
ATOM 605 O O . ALA A 1 72 ? -1.575 3.467 -6.708 1.00 91.56 72 ALA A O 1
ATOM 606 N N . ARG A 1 73 ? -1.891 4.150 -8.826 1.00 90.50 73 ARG A N 1
ATOM 607 C CA . ARG A 1 73 ? -2.215 2.828 -9.379 1.00 90.50 73 ARG A CA 1
ATOM 608 C C . ARG A 1 73 ? -1.108 1.812 -9.115 1.00 90.50 73 ARG A C 1
ATOM 610 O O . ARG A 1 73 ? -1.392 0.744 -8.582 1.00 90.50 73 ARG A O 1
ATOM 617 N N . ARG A 1 74 ? 0.149 2.135 -9.446 1.00 89.62 74 ARG A N 1
ATOM 618 C CA . ARG A 1 74 ? 1.300 1.248 -9.185 1.00 89.62 74 ARG A CA 1
ATOM 619 C C . ARG A 1 74 ? 1.443 0.941 -7.699 1.00 89.62 74 ARG A C 1
ATOM 621 O O . ARG A 1 74 ? 1.746 -0.191 -7.341 1.00 89.62 74 ARG A O 1
ATOM 628 N N . THR A 1 75 ? 1.192 1.931 -6.844 1.00 92.25 75 THR A N 1
ATOM 629 C CA . THR A 1 75 ? 1.237 1.737 -5.394 1.00 92.25 75 THR A CA 1
ATOM 630 C C . THR A 1 75 ? 0.152 0.766 -4.940 1.00 92.25 75 THR A C 1
ATOM 632 O O . THR A 1 75 ? 0.463 -0.227 -4.296 1.00 92.25 75 THR A O 1
ATOM 635 N N . LEU A 1 76 ? -1.091 0.966 -5.369 1.00 92.19 76 LEU A N 1
ATOM 636 C CA . LEU A 1 76 ? -2.215 0.098 -5.014 1.00 92.19 76 LEU A CA 1
ATOM 637 C C . LEU A 1 76 ? -2.072 -1.328 -5.554 1.00 92.19 76 LEU A C 1
ATOM 639 O O . LEU A 1 76 ? -2.449 -2.264 -4.863 1.00 92.19 76 LEU A O 1
ATOM 643 N N . VAL A 1 77 ? -1.477 -1.521 -6.738 1.00 91.75 77 VAL A N 1
ATOM 644 C CA . VAL A 1 77 ? -1.136 -2.862 -7.254 1.00 91.75 77 VAL A CA 1
ATOM 645 C C . VAL A 1 77 ? -0.204 -3.598 -6.296 1.00 91.75 77 VAL A C 1
ATOM 647 O O . VAL A 1 77 ? -0.423 -4.770 -6.006 1.00 91.75 77 VAL A O 1
ATOM 650 N N . GLN A 1 78 ? 0.820 -2.911 -5.790 1.00 91.00 78 GLN A N 1
ATOM 651 C CA . GLN A 1 78 ? 1.772 -3.503 -4.853 1.00 91.00 78 GLN A CA 1
ATOM 652 C C . GLN A 1 78 ? 1.121 -3.804 -3.497 1.00 91.00 78 GLN A C 1
ATOM 654 O O . GLN A 1 78 ? 1.364 -4.869 -2.940 1.00 91.00 78 GLN A O 1
ATOM 659 N N . LEU A 1 79 ? 0.252 -2.919 -2.996 1.00 92.12 79 LEU A N 1
ATOM 660 C CA . LEU A 1 79 ? -0.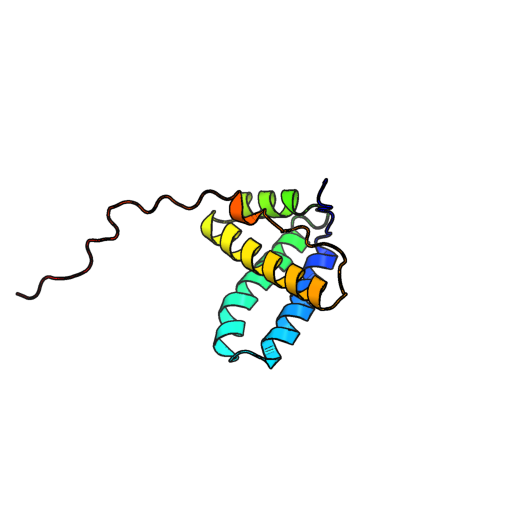498 -3.163 -1.756 1.00 92.12 79 LEU A CA 1
ATOM 661 C C . LEU A 1 79 ? -1.483 -4.327 -1.895 1.00 92.12 79 LEU A C 1
ATOM 663 O O . LEU A 1 79 ? -1.613 -5.128 -0.973 1.00 92.12 79 LEU A O 1
ATOM 667 N N . ASN A 1 80 ? -2.127 -4.447 -3.058 1.00 92.94 80 ASN A N 1
ATOM 668 C CA . ASN A 1 80 ? -2.987 -5.575 -3.389 1.00 92.94 80 ASN A CA 1
ATOM 669 C C . ASN A 1 80 ? -2.192 -6.884 -3.409 1.00 92.94 80 ASN A C 1
ATOM 671 O O . ASN A 1 80 ? -2.586 -7.839 -2.759 1.00 92.94 80 ASN A O 1
ATOM 675 N N . ALA A 1 81 ? -1.040 -6.911 -4.087 1.00 90.81 81 ALA A N 1
ATOM 676 C CA . ALA A 1 81 ? -0.172 -8.088 -4.116 1.00 90.81 81 ALA A CA 1
ATOM 677 C C . ALA A 1 81 ? 0.331 -8.477 -2.716 1.00 90.81 81 ALA A C 1
ATOM 679 O O . ALA A 1 81 ? 0.352 -9.660 -2.385 1.00 90.81 81 ALA A O 1
ATOM 680 N N . ALA A 1 82 ? 0.689 -7.492 -1.887 1.00 91.62 82 ALA A N 1
ATOM 681 C CA . ALA A 1 82 ? 1.101 -7.728 -0.509 1.00 91.62 82 ALA A CA 1
ATOM 682 C C . ALA A 1 82 ? -0.040 -8.340 0.323 1.00 91.62 82 ALA A C 1
ATOM 684 O O . ALA A 1 82 ? 0.181 -9.331 1.010 1.00 91.62 82 ALA A O 1
ATOM 685 N N . ASN A 1 83 ? -1.265 -7.808 0.223 1.00 91.62 83 ASN A N 1
ATOM 686 C CA . ASN A 1 83 ? -2.421 -8.356 0.943 1.00 91.62 83 ASN A CA 1
ATOM 687 C C . ASN A 1 83 ? -2.829 -9.736 0.422 1.00 91.62 83 ASN A C 1
ATOM 689 O O . ASN A 1 83 ? -3.121 -10.615 1.218 1.00 91.62 83 ASN A O 1
ATOM 693 N N . THR A 1 84 ? -2.779 -9.976 -0.890 1.00 91.62 84 THR A N 1
ATOM 694 C CA . THR A 1 84 ? -2.976 -11.321 -1.446 1.00 91.62 84 THR A CA 1
ATOM 695 C C . THR A 1 84 ? -1.931 -12.299 -0.911 1.00 91.62 84 THR A C 1
ATOM 697 O O . THR A 1 84 ? -2.279 -13.417 -0.549 1.00 91.62 84 THR A O 1
ATOM 700 N N . TRP A 1 85 ? -0.657 -11.909 -0.823 1.00 92.81 85 TRP A N 1
ATOM 701 C CA . TRP A 1 85 ? 0.365 -12.749 -0.192 1.00 92.81 85 TRP A CA 1
ATOM 702 C C . TRP A 1 85 ? 0.054 -13.018 1.284 1.00 92.81 85 TRP A C 1
ATOM 704 O O . TRP A 1 85 ? 0.177 -14.158 1.725 1.00 92.81 85 TRP A O 1
ATOM 714 N N . ALA A 1 86 ? -0.389 -12.000 2.022 1.00 91.19 86 ALA A N 1
ATOM 715 C CA . ALA A 1 86 ? -0.772 -12.138 3.420 1.00 91.19 86 ALA A CA 1
ATOM 716 C C . ALA A 1 86 ? -1.958 -13.102 3.596 1.00 91.19 86 ALA A C 1
ATOM 718 O O . ALA A 1 86 ? -1.904 -13.934 4.492 1.00 91.19 86 ALA A O 1
ATOM 719 N N . MET A 1 87 ? -2.957 -13.074 2.702 1.00 92.69 87 MET A N 1
ATOM 720 C CA . MET A 1 87 ? -4.046 -14.065 2.692 1.00 92.69 87 MET A CA 1
ATOM 721 C C . MET A 1 87 ? -3.524 -15.484 2.470 1.00 92.69 87 MET A C 1
ATOM 723 O O . MET A 1 87 ? -3.857 -16.394 3.212 1.00 92.69 87 MET A O 1
ATOM 727 N N . ASN A 1 88 ? -2.656 -15.675 1.471 1.00 90.56 88 ASN A N 1
ATOM 728 C CA . ASN A 1 88 ? -2.057 -16.988 1.198 1.00 90.56 88 ASN A CA 1
ATOM 729 C C . ASN A 1 88 ? -1.127 -17.471 2.323 1.00 90.56 88 ASN A C 1
ATOM 731 O O . ASN A 1 88 ? -0.796 -18.650 2.377 1.00 90.56 88 ASN A O 1
ATOM 735 N N . SER A 1 89 ? -0.678 -16.557 3.182 1.00 89.44 89 SER A N 1
ATOM 736 C CA . SER A 1 89 ? 0.175 -16.844 4.336 1.00 89.44 89 SER A CA 1
ATOM 737 C C . SER A 1 89 ? -0.620 -16.915 5.645 1.00 89.44 89 SER A C 1
ATOM 739 O O . SER A 1 89 ? -0.001 -16.913 6.703 1.00 89.44 89 SER A O 1
ATOM 741 N N . ASP A 1 90 ? -1.958 -16.930 5.577 1.00 87.69 90 ASP A N 1
ATOM 742 C CA . ASP A 1 90 ? -2.876 -16.981 6.728 1.00 87.69 90 ASP A CA 1
ATOM 743 C C . ASP A 1 90 ? -2.729 -15.799 7.716 1.00 87.69 90 ASP A C 1
ATOM 745 O O . ASP A 1 90 ? -3.099 -15.869 8.882 1.00 87.69 90 ASP A O 1
ATOM 749 N N . LEU A 1 91 ? -2.176 -14.669 7.257 1.00 87.75 91 LEU A N 1
ATOM 750 C CA . LEU A 1 91 ? -1.981 -13.465 8.078 1.00 87.75 91 LEU A CA 1
ATOM 751 C C . LEU A 1 91 ? -3.225 -12.571 8.123 1.00 87.75 91 LEU A C 1
ATOM 753 O O . LEU A 1 91 ? -3.393 -11.790 9.059 1.00 87.75 91 LEU A O 1
ATOM 757 N N . VAL A 1 92 ? -4.053 -12.621 7.076 1.00 86.94 92 VAL A N 1
ATOM 758 C CA . VAL A 1 92 ? -5.297 -11.850 6.954 1.00 86.94 92 VAL A CA 1
ATOM 759 C C . VAL A 1 92 ? -6.369 -12.703 6.283 1.00 86.94 92 VAL A C 1
ATOM 761 O O . VAL A 1 92 ? -6.084 -13.415 5.326 1.00 86.94 92 VAL A O 1
ATOM 764 N N . ASP A 1 93 ? -7.610 -12.583 6.747 1.00 84.94 93 ASP A N 1
ATOM 765 C CA . ASP A 1 93 ? -8.750 -13.341 6.212 1.00 84.94 93 ASP A CA 1
ATOM 766 C C . ASP A 1 93 ? -9.264 -12.779 4.876 1.00 84.94 93 ASP A C 1
ATOM 768 O O . ASP A 1 93 ? -9.780 -13.508 4.032 1.00 84.94 93 ASP A O 1
ATOM 772 N N . THR A 1 94 ? -9.093 -11.470 4.649 1.00 86.00 94 THR A N 1
ATOM 773 C CA . THR A 1 94 ? -9.581 -10.772 3.452 1.00 86.00 94 THR A CA 1
ATOM 774 C C . THR A 1 94 ? -8.556 -9.786 2.891 1.00 86.00 94 THR A C 1
ATOM 776 O O . THR A 1 94 ? -7.735 -9.227 3.618 1.00 86.00 94 THR A O 1
ATOM 779 N N . ASN A 1 95 ? -8.598 -9.550 1.572 1.00 88.12 95 ASN A N 1
ATOM 780 C CA . ASN A 1 95 ? -7.794 -8.515 0.921 1.00 88.12 95 ASN A CA 1
ATOM 781 C C . ASN A 1 95 ? -8.636 -7.241 0.712 1.00 88.12 95 ASN A C 1
ATOM 783 O O . ASN A 1 95 ? -9.461 -7.188 -0.210 1.00 88.12 95 ASN A O 1
ATOM 787 N N . PRO A 1 96 ? -8.379 -6.172 1.484 1.00 88.06 96 PRO A N 1
ATOM 788 C CA . PRO A 1 96 ? -9.154 -4.938 1.428 1.00 88.06 96 PRO A CA 1
ATOM 789 C C . PRO A 1 96 ? -8.895 -4.125 0.150 1.00 88.06 96 PRO A C 1
ATOM 791 O O . PRO A 1 96 ? -9.665 -3.214 -0.161 1.00 88.06 96 PRO A O 1
ATOM 794 N N . PHE A 1 97 ? -7.829 -4.424 -0.604 1.00 87.38 97 PHE A N 1
ATOM 795 C CA . PHE A 1 97 ? -7.473 -3.761 -1.865 1.00 87.38 97 PHE A CA 1
ATOM 796 C C . PHE A 1 97 ? -8.005 -4.467 -3.114 1.00 87.38 97 PHE A C 1
ATOM 798 O O . PHE A 1 97 ? -7.840 -3.948 -4.228 1.00 87.38 97 PHE A O 1
ATOM 805 N N . ASP A 1 98 ? -8.684 -5.601 -2.944 1.00 87.31 98 ASP A N 1
ATOM 806 C CA . ASP A 1 98 ? -9.191 -6.380 -4.061 1.00 87.31 98 ASP A CA 1
ATOM 807 C C . ASP A 1 98 ? -10.207 -5.582 -4.901 1.00 87.31 98 ASP A C 1
ATOM 809 O O . ASP A 1 98 ? -11.170 -4.985 -4.406 1.00 87.31 98 ASP A O 1
ATOM 813 N N . GLY A 1 99 ? -9.961 -5.530 -6.212 1.00 83.50 99 GLY A N 1
ATOM 814 C CA . GLY A 1 99 ? -10.770 -4.770 -7.167 1.00 83.50 99 GLY A CA 1
ATOM 815 C C . GLY A 1 99 ? -10.598 -3.243 -7.123 1.00 83.50 99 GLY A C 1
ATOM 816 O O . GLY A 1 99 ? -11.138 -2.562 -7.993 1.00 83.50 99 GLY A O 1
ATOM 817 N N . ILE A 1 100 ? -9.817 -2.673 -6.194 1.00 85.38 100 ILE A N 1
ATOM 818 C CA . ILE A 1 100 ? -9.626 -1.210 -6.105 1.00 85.38 100 ILE A CA 1
ATOM 819 C C . ILE A 1 100 ? -8.830 -0.668 -7.293 1.00 85.38 100 ILE A C 1
ATOM 821 O O . ILE A 1 100 ? -9.160 0.376 -7.853 1.00 85.38 100 ILE A O 1
ATOM 825 N N . VAL A 1 101 ? -7.793 -1.389 -7.716 1.00 83.62 101 VAL A N 1
ATOM 826 C CA . VAL A 1 101 ? -6.935 -0.984 -8.842 1.00 83.62 101 VAL A CA 1
ATOM 827 C C . VAL A 1 101 ? -7.730 -0.873 -10.147 1.00 83.62 101 VAL A C 1
ATOM 829 O O . VAL A 1 101 ? -7.441 -0.007 -10.976 1.00 83.62 101 VAL A O 1
ATOM 832 N N . ALA A 1 102 ? -8.734 -1.734 -10.335 1.00 82.12 102 ALA A N 1
ATOM 833 C CA . ALA A 1 102 ? -9.588 -1.731 -11.521 1.00 82.12 102 ALA A CA 1
ATOM 834 C C . ALA A 1 102 ? -10.438 -0.454 -11.629 1.00 82.12 102 ALA A C 1
ATOM 836 O O . ALA A 1 102 ? -10.781 -0.047 -12.734 1.00 82.12 102 ALA A O 1
ATOM 837 N N . GLN A 1 103 ? -10.714 0.212 -10.503 1.00 78.31 103 GLN A N 1
ATOM 838 C CA . GLN A 1 10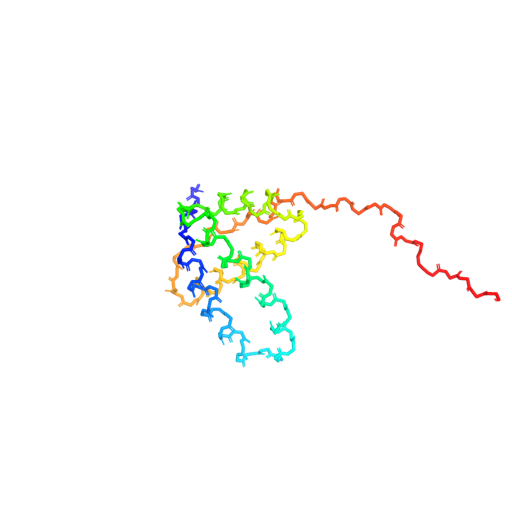3 ? -11.501 1.447 -10.455 1.00 78.31 103 GLN A CA 1
ATOM 839 C C . GLN A 1 103 ? -10.700 2.689 -10.874 1.00 78.31 103 GLN A C 1
ATOM 841 O O . GLN A 1 103 ? -11.286 3.735 -11.145 1.00 78.31 103 GLN A O 1
ATOM 846 N N . ILE A 1 104 ? -9.366 2.604 -10.945 1.00 79.06 104 ILE A N 1
ATOM 847 C CA . ILE A 1 104 ? -8.537 3.711 -11.432 1.00 79.06 104 ILE A CA 1
ATOM 848 C C . ILE A 1 104 ? -8.545 3.670 -12.955 1.00 79.06 104 ILE A C 1
ATOM 850 O O . ILE A 1 104 ? -8.012 2.722 -13.547 1.00 79.06 104 ILE A O 1
ATOM 854 N N . ARG A 1 105 ? -9.122 4.710 -13.578 1.00 67.62 105 ARG A N 1
ATOM 855 C CA . ARG A 1 105 ? -9.114 4.892 -15.036 1.00 67.62 105 ARG A CA 1
ATOM 856 C C . ARG A 1 105 ? -7.689 4.691 -15.550 1.00 67.62 105 ARG A C 1
ATOM 858 O O . ARG A 1 105 ? -6.744 5.313 -15.065 1.00 67.62 105 ARG A O 1
ATOM 865 N N . LYS A 1 106 ? -7.515 3.773 -16.503 1.00 58.88 106 LYS A N 1
ATOM 866 C CA . LYS A 1 106 ? -6.247 3.681 -17.230 1.00 58.88 106 LYS A CA 1
ATOM 867 C C . LYS A 1 106 ? -6.092 5.002 -17.992 1.00 58.88 106 LYS A C 1
ATOM 869 O O . LYS A 1 106 ? -7.085 5.433 -18.581 1.00 58.88 106 LYS A O 1
ATOM 874 N N . PRO A 1 107 ? -4.916 5.655 -17.985 1.00 52.81 107 PRO A N 1
ATOM 875 C CA . PRO A 1 107 ? -4.685 6.725 -18.941 1.00 52.81 107 PRO A CA 1
ATOM 876 C C . PRO A 1 107 ? -4.949 6.134 -20.326 1.00 52.81 107 PRO A C 1
ATOM 878 O O . PRO A 1 107 ? -4.394 5.089 -20.674 1.00 52.81 107 PRO A O 1
ATOM 881 N N . GLN A 1 108 ? -5.885 6.738 -21.054 1.00 47.00 108 GLN A N 1
ATOM 882 C CA . GLN A 1 108 ? -6.148 6.391 -22.441 1.00 47.00 108 GLN A CA 1
ATOM 883 C C . GLN A 1 108 ? -4.813 6.559 -23.164 1.00 47.00 108 GLN A C 1
ATOM 885 O O . GLN A 1 108 ? -4.226 7.639 -23.112 1.00 47.00 108 GLN A O 1
ATOM 890 N N . GLN A 1 109 ? -4.269 5.473 -23.718 1.00 52.56 109 GLN A N 1
ATOM 891 C CA . GLN A 1 109 ? -3.072 5.576 -24.540 1.00 52.56 109 GLN A CA 1
ATOM 892 C C . GLN A 1 109 ? -3.433 6.502 -25.695 1.00 52.56 109 GLN A C 1
ATOM 894 O O . GLN A 1 109 ? -4.259 6.155 -26.535 1.00 52.56 109 GLN A O 1
ATOM 899 N N . SER A 1 110 ? -2.877 7.711 -25.690 1.00 50.34 110 SER A N 1
ATOM 900 C CA . SER A 1 110 ? -2.990 8.601 -26.831 1.00 50.34 110 SER A CA 1
ATOM 901 C C . SER A 1 110 ? -2.379 7.881 -28.029 1.00 50.34 110 SER A C 1
ATOM 903 O O . SER A 1 110 ? -1.243 7.412 -27.959 1.00 50.34 110 SER A O 1
ATOM 905 N N . GLU A 1 111 ? -3.127 7.825 -29.127 1.00 53.84 111 GLU A N 1
ATOM 906 C CA . GLU A 1 111 ? -2.801 7.156 -30.398 1.00 53.84 111 GLU A CA 1
ATOM 907 C C . GLU A 1 111 ? -1.417 7.542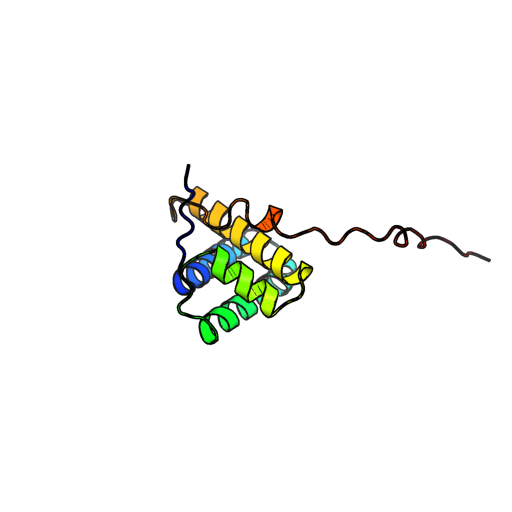 -30.977 1.00 53.84 111 GLU A C 1
ATOM 909 O O . GLU A 1 111 ? -0.850 6.840 -31.806 1.00 53.84 111 GLU A O 1
ATOM 914 N N . LYS A 1 112 ? -0.810 8.623 -30.468 1.00 51.84 112 LYS A N 1
ATOM 915 C CA . LYS A 1 112 ? 0.504 9.159 -30.856 1.00 51.84 112 LYS A CA 1
ATOM 916 C C . LYS A 1 112 ? 1.728 8.408 -30.304 1.00 51.84 112 LYS A C 1
ATOM 918 O O . LYS A 1 112 ? 2.847 8.835 -30.563 1.00 51.84 112 LYS A O 1
ATOM 923 N N . ALA A 1 113 ? 1.567 7.310 -29.563 1.00 51.28 113 ALA A N 1
ATOM 924 C CA . ALA A 1 113 ? 2.706 6.525 -29.060 1.00 51.28 113 ALA A CA 1
ATOM 925 C C . ALA A 1 113 ? 3.415 5.665 -30.136 1.00 51.28 113 ALA A C 1
ATOM 927 O O . ALA A 1 113 ? 4.419 5.028 -29.829 1.00 51.28 113 ALA A O 1
ATOM 928 N N . TRP A 1 114 ? 2.922 5.663 -31.382 1.00 55.62 114 TRP A N 1
ATOM 929 C CA . TRP A 1 114 ? 3.448 4.854 -32.492 1.00 55.62 114 TRP A CA 1
ATOM 930 C C . TRP A 1 114 ? 4.437 5.571 -33.428 1.00 55.62 114 TRP A C 1
ATOM 932 O O . TRP A 1 114 ? 4.845 4.986 -34.423 1.00 55.62 114 TRP A O 1
ATOM 942 N N . VAL A 1 115 ? 4.882 6.797 -33.127 1.00 55.38 115 VAL A N 1
ATOM 943 C CA . VAL A 1 115 ? 5.985 7.452 -33.871 1.00 55.38 115 VAL A CA 1
ATOM 944 C C . VAL A 1 115 ? 7.325 7.214 -33.172 1.00 55.38 115 VAL A C 1
ATOM 946 O O . VAL A 1 115 ? 8.009 8.126 -32.720 1.00 55.38 115 VAL A O 1
ATOM 949 N N . ALA A 1 116 ? 7.700 5.949 -33.044 1.00 59.75 116 ALA A N 1
ATOM 950 C CA . ALA A 1 116 ? 9.087 5.549 -32.847 1.00 59.75 116 ALA A CA 1
ATOM 951 C C . ALA A 1 116 ? 9.375 4.497 -33.919 1.00 59.75 116 ALA A C 1
ATOM 953 O O . ALA A 1 116 ? 8.516 3.651 -34.134 1.00 59.75 116 ALA A O 1
ATOM 954 N N . PHE A 1 117 ? 10.552 4.568 -34.554 1.00 67.25 117 PHE A N 1
ATOM 955 C CA . PHE A 1 117 ? 10.950 3.903 -35.815 1.00 67.25 117 PHE A CA 1
ATOM 956 C C . PHE A 1 117 ? 10.426 4.679 -37.045 1.00 67.25 117 PHE A C 1
ATOM 958 O O . PHE A 1 117 ? 9.227 4.826 -37.205 1.00 67.25 117 PHE A O 1
ATOM 965 N N . THR A 1 118 ? 11.209 5.280 -37.948 1.00 63.22 118 THR A N 1
ATOM 966 C CA . THR A 1 118 ? 12.630 5.194 -38.336 1.00 63.22 118 THR A CA 1
ATOM 967 C C . THR A 1 118 ? 12.915 6.394 -39.251 1.00 63.22 118 THR A C 1
ATOM 969 O O . THR A 1 118 ? 12.198 6.556 -40.232 1.00 63.22 118 THR A O 1
ATOM 972 N N . LEU A 1 119 ? 13.977 7.170 -39.015 1.00 57.72 119 LEU A N 1
ATOM 973 C CA . LEU A 1 119 ? 14.670 7.860 -40.110 1.00 57.72 119 LEU A CA 1
ATOM 974 C C . LEU A 1 119 ? 16.119 7.365 -40.092 1.00 57.72 119 LEU A C 1
ATOM 976 O O . LEU A 1 119 ? 16.913 7.755 -39.238 1.00 57.72 119 LEU A O 1
ATOM 980 N N . ARG A 1 120 ? 16.420 6.404 -40.967 1.00 57.00 120 ARG A N 1
ATOM 981 C CA . ARG A 1 120 ? 17.763 6.266 -41.527 1.00 57.00 120 ARG A CA 1
ATOM 982 C C . ARG A 1 120 ? 17.695 6.978 -42.868 1.00 57.00 120 ARG A C 1
ATOM 984 O O . ARG A 1 120 ? 17.036 6.455 -43.760 1.00 57.00 120 ARG A O 1
ATOM 991 N N . GLU A 1 121 ? 18.355 8.120 -42.968 1.00 59.88 121 GLU A N 1
ATOM 992 C CA . GLU A 1 121 ? 18.892 8.655 -44.220 1.00 59.88 121 GLU A CA 1
ATOM 993 C C . GLU A 1 121 ? 20.346 9.048 -43.964 1.00 59.88 121 GLU A C 1
ATOM 995 O O . GLU A 1 121 ? 20.617 9.578 -42.858 1.00 59.88 121 GLU A O 1
#